Protein AF-A0A5S9MH99-F1 (afdb_monomer_lite)

InterPro domains:
  IPR008948 L-Aspartase-like [SSF48557] (4-66)
  IPR009049 Argininosuccinate lyase [PTHR43814] (2-69)
  IPR024083 Fumarase/histidase, N-terminal [G3DSA:1.10.275.10] (2-73)

Organism: Bacillus safensis (NCBI:txid561879)

Radius of gyration: 15.92 Å; chains: 1; bounding box: 35×24×39 Å

Sequence (73 aa):
MKKLWGGRFQKTPEKWVDEFGASIHFDKQLVKEDLTGSLAHASMLNKCGILGDEEAAAIKDGLNTLMKKSRGG

Structure (mmCIF, N/CA/C/O backbone):
data_AF-A0A5S9MH99-F1
#
_entry.id   AF-A0A5S9MH99-F1
#
loop_
_atom_site.group_PDB
_atom_site.id
_atom_site.type_symbol
_atom_site.label_atom_id
_atom_site.label_alt_id
_atom_site.label_comp_id
_atom_site.label_asym_id
_atom_site.label_entity_id
_atom_site.label_seq_id
_atom_site.pdbx_PDB_ins_code
_atom_site.Cartn_x
_atom_site.Cartn_y
_atom_site.Cartn_z
_atom_site.occupancy
_atom_site.B_iso_or_equiv
_atom_site.auth_seq_id
_atom_site.auth_comp_id
_atom_site.auth_asym_id
_atom_site.auth_atom_id
_atom_site.pdbx_PDB_model_num
ATOM 1 N N . MET A 1 1 ? 13.951 6.781 -7.039 1.00 55.06 1 MET A N 1
ATOM 2 C CA . MET A 1 1 ? 13.058 5.860 -6.299 1.00 55.06 1 MET A CA 1
ATOM 3 C C . MET A 1 1 ? 13.685 4.478 -6.276 1.00 55.06 1 MET A C 1
ATOM 5 O O . MET A 1 1 ? 14.218 4.060 -7.296 1.00 55.06 1 MET A O 1
ATOM 9 N N . LYS A 1 2 ? 13.669 3.799 -5.126 1.00 69.00 2 LYS A N 1
ATOM 10 C CA . LYS A 1 2 ? 14.162 2.420 -4.993 1.00 69.00 2 LYS A CA 1
ATOM 11 C C . LYS A 1 2 ? 13.058 1.460 -5.448 1.00 69.00 2 LYS A C 1
ATOM 13 O O . LYS A 1 2 ? 11.908 1.656 -5.066 1.00 69.00 2 LYS A O 1
ATOM 18 N N . LYS A 1 3 ? 13.386 0.456 -6.268 1.00 75.38 3 LYS A N 1
ATOM 19 C CA . LYS A 1 3 ? 12.412 -0.567 -6.682 1.00 75.38 3 LYS A CA 1
ATOM 20 C C . LYS A 1 3 ? 11.994 -1.404 -5.471 1.00 75.38 3 LYS A C 1
ATOM 22 O O . LYS A 1 3 ? 12.833 -1.747 -4.641 1.00 75.38 3 LYS A O 1
ATOM 27 N N . LEU A 1 4 ? 10.706 -1.741 -5.399 1.00 83.19 4 LEU A N 1
ATOM 28 C CA . LEU A 1 4 ? 10.146 -2.630 -4.370 1.00 83.19 4 LEU A CA 1
ATOM 29 C C . LEU A 1 4 ? 10.514 -4.109 -4.604 1.00 83.19 4 LEU A C 1
ATOM 31 O O . LEU A 1 4 ? 10.296 -4.952 -3.743 1.00 83.19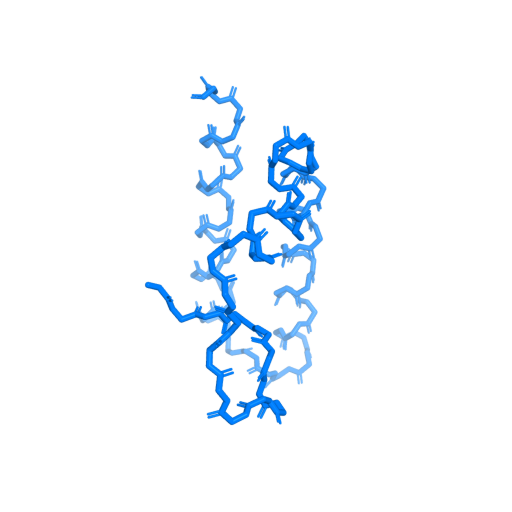 4 LEU A O 1
ATOM 35 N N . TRP A 1 5 ? 11.088 -4.420 -5.766 1.00 79.25 5 TRP A N 1
ATOM 36 C CA . TRP A 1 5 ? 11.447 -5.758 -6.224 1.00 79.25 5 TRP A CA 1
ATOM 37 C C . TRP A 1 5 ? 12.880 -5.769 -6.777 1.00 79.25 5 TRP A C 1
ATOM 39 O O . TRP A 1 5 ? 13.457 -4.723 -7.071 1.00 79.25 5 TRP A O 1
ATOM 49 N N . GLY A 1 6 ? 13.463 -6.962 -6.927 1.00 81.62 6 GLY A N 1
ATOM 50 C CA . GLY A 1 6 ? 14.775 -7.137 -7.562 1.00 81.62 6 GLY A CA 1
ATOM 51 C C . GLY A 1 6 ? 15.964 -7.348 -6.617 1.00 81.62 6 GLY A C 1
ATOM 52 O O . GLY A 1 6 ? 17.102 -7.286 -7.066 1.00 81.62 6 GLY A O 1
ATOM 53 N N . GLY A 1 7 ? 15.733 -7.671 -5.339 1.00 83.12 7 GLY A N 1
ATOM 54 C CA . GLY A 1 7 ? 16.802 -7.900 -4.350 1.00 83.12 7 GLY A CA 1
ATOM 55 C C . GLY A 1 7 ? 17.810 -9.015 -4.688 1.00 83.12 7 GLY A C 1
ATOM 56 O O . GLY A 1 7 ? 18.865 -9.084 -4.069 1.00 83.12 7 GLY A O 1
ATOM 57 N N . ARG A 1 8 ? 17.520 -9.872 -5.678 1.00 87.81 8 ARG A N 1
ATOM 58 C CA . ARG A 1 8 ? 18.432 -10.921 -6.173 1.00 87.81 8 ARG A CA 1
ATOM 59 C C . ARG A 1 8 ? 19.427 -10.420 -7.235 1.00 87.81 8 ARG A C 1
ATOM 61 O O . ARG A 1 8 ? 20.421 -11.095 -7.488 1.00 87.81 8 ARG A O 1
ATOM 68 N N . PHE A 1 9 ? 19.175 -9.279 -7.878 1.00 84.50 9 PHE A N 1
ATOM 69 C CA . PHE A 1 9 ? 20.022 -8.779 -8.962 1.00 84.50 9 PHE A CA 1
ATOM 70 C C . PHE A 1 9 ? 21.150 -7.902 -8.418 1.00 84.50 9 PHE A C 1
ATOM 72 O O . PHE A 1 9 ? 20.924 -6.997 -7.622 1.00 84.50 9 PHE A O 1
ATOM 79 N N . GLN A 1 10 ? 22.374 -8.155 -8.879 1.00 84.62 10 GLN A N 1
ATOM 80 C CA . GLN A 1 10 ? 23.558 -7.372 -8.499 1.00 84.62 10 GLN A CA 1
ATOM 81 C C . GLN A 1 10 ? 23.814 -6.176 -9.426 1.00 84.62 10 GLN A C 1
ATOM 83 O O . GLN A 1 10 ? 24.623 -5.309 -9.108 1.00 84.62 10 GLN A O 1
ATOM 88 N N . LYS A 1 11 ? 23.146 -6.136 -10.583 1.00 84.44 11 LYS A N 1
ATOM 89 C CA . LYS A 1 11 ? 23.266 -5.076 -11.587 1.00 84.44 11 LYS A CA 1
ATOM 90 C C . LYS A 1 11 ? 21.899 -4.471 -11.867 1.00 84.44 11 LYS A C 1
ATOM 92 O O . LYS A 1 11 ? 20.883 -5.162 -11.794 1.00 84.44 11 LYS A O 1
ATOM 97 N N . THR A 1 12 ? 21.894 -3.193 -12.218 1.00 82.56 12 THR A N 1
ATOM 98 C CA . THR A 1 12 ? 20.689 -2.503 -12.677 1.00 82.56 12 THR A CA 1
ATOM 99 C C . THR A 1 12 ? 20.334 -2.997 -14.084 1.00 82.56 12 THR A C 1
ATOM 101 O O . THR A 1 12 ? 21.236 -3.095 -14.918 1.00 82.56 12 THR A O 1
ATOM 104 N N . PRO A 1 13 ? 19.063 -3.334 -14.361 1.00 82.94 13 PRO A N 1
ATOM 105 C CA . PRO A 1 13 ? 18.626 -3.650 -15.716 1.00 82.94 13 PRO A CA 1
ATOM 106 C C . PRO A 1 13 ? 18.760 -2.431 -16.637 1.00 82.94 13 PRO A C 1
ATOM 108 O O . PRO A 1 13 ? 18.711 -1.285 -16.187 1.00 82.94 13 PRO A O 1
ATOM 111 N N . GLU A 1 14 ? 18.913 -2.694 -17.932 1.00 90.38 14 GLU A N 1
ATOM 112 C CA . GLU A 1 14 ? 18.895 -1.653 -18.958 1.00 90.38 14 GLU A CA 1
ATOM 113 C C . GLU A 1 14 ? 17.555 -0.906 -18.962 1.00 90.38 14 GLU A C 1
ATOM 115 O O . GLU A 1 14 ? 16.500 -1.488 -18.702 1.00 90.38 14 GLU A O 1
ATOM 120 N N . LYS A 1 15 ? 17.580 0.383 -19.319 1.00 89.50 15 LYS A N 1
ATOM 121 C CA . LYS A 1 15 ? 16.398 1.262 -19.265 1.00 89.50 15 LYS A CA 1
ATOM 122 C C . LYS A 1 15 ? 15.208 0.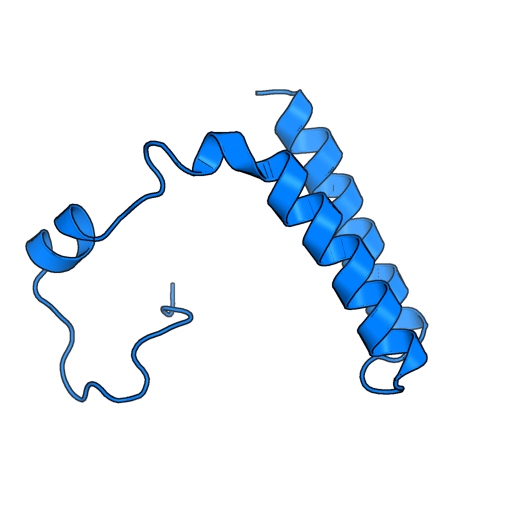726 -20.071 1.00 89.50 15 LYS A C 1
ATOM 124 O O . LYS A 1 15 ? 14.072 0.813 -19.619 1.00 89.50 15 LYS A O 1
ATOM 129 N N . TRP A 1 16 ? 15.470 0.136 -21.235 1.00 92.62 16 TRP A N 1
ATOM 130 C CA . TRP A 1 16 ? 14.419 -0.415 -22.093 1.00 92.62 16 TRP A CA 1
ATOM 131 C C . TRP A 1 16 ? 13.730 -1.639 -21.471 1.00 92.62 16 TRP A C 1
ATOM 133 O O . TRP A 1 16 ? 12.545 -1.853 -21.706 1.00 92.62 16 TRP A O 1
ATOM 143 N N . VAL A 1 17 ? 14.444 -2.430 -20.658 1.00 90.12 17 VAL A N 1
ATOM 144 C CA . VAL A 1 17 ? 13.874 -3.599 -19.966 1.00 90.12 17 VAL A CA 1
ATOM 145 C C . VAL A 1 17 ? 12.858 -3.136 -18.926 1.00 90.12 17 VAL A C 1
ATOM 147 O O . VAL A 1 17 ? 11.793 -3.733 -18.791 1.00 90.12 17 VAL A O 1
ATOM 150 N N . ASP A 1 18 ? 13.166 -2.045 -18.225 1.00 88.62 18 ASP A N 1
ATOM 151 C CA . ASP A 1 18 ? 12.245 -1.430 -17.271 1.00 88.62 18 ASP A CA 1
ATOM 152 C C . ASP A 1 18 ? 11.011 -0.841 -17.954 1.00 88.62 18 ASP A C 1
ATOM 154 O O . ASP A 1 18 ? 9.901 -1.023 -17.462 1.00 88.62 18 ASP A O 1
ATOM 158 N N . GLU A 1 19 ? 11.193 -0.164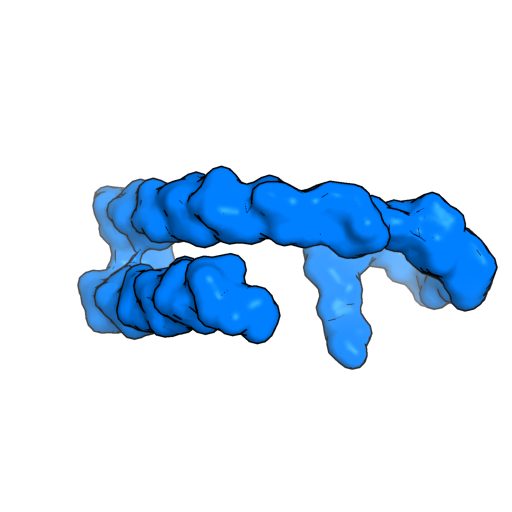 -19.091 1.00 90.62 19 GLU A N 1
ATOM 159 C CA . GLU A 1 19 ? 10.084 0.375 -19.885 1.00 90.62 19 GLU A CA 1
ATOM 160 C C . GLU A 1 19 ? 9.181 -0.744 -20.416 1.00 90.62 19 GLU A C 1
ATOM 162 O O . GLU A 1 19 ? 7.960 -0.641 -20.322 1.00 90.62 19 GLU A O 1
ATOM 167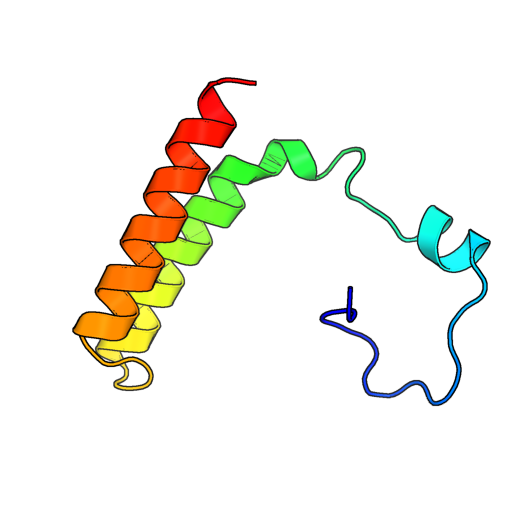 N N . PHE A 1 20 ? 9.772 -1.838 -20.901 1.00 92.19 20 PHE A N 1
ATOM 168 C CA . PHE A 1 20 ? 9.036 -3.007 -21.377 1.00 92.19 20 PHE A CA 1
ATOM 169 C C . PHE A 1 20 ? 8.248 -3.705 -20.255 1.00 92.19 20 PHE A C 1
ATOM 171 O O . PHE A 1 20 ? 7.118 -4.136 -20.471 1.00 92.19 20 PHE A O 1
ATOM 178 N N . GLY A 1 21 ? 8.822 -3.811 -19.052 1.00 90.81 21 GLY A N 1
ATOM 179 C CA . GLY A 1 21 ? 8.181 -4.459 -17.903 1.00 90.81 21 GLY A CA 1
ATOM 180 C C . GLY A 1 21 ? 7.163 -3.594 -17.150 1.00 90.81 21 GLY A C 1
ATOM 181 O O . GLY A 1 21 ? 6.484 -4.098 -16.256 1.00 90.81 21 GLY A O 1
ATOM 182 N N . ALA A 1 22 ? 7.056 -2.299 -17.456 1.00 92.00 22 ALA A N 1
ATOM 183 C CA . ALA A 1 22 ? 6.190 -1.382 -16.724 1.00 92.00 22 ALA A CA 1
ATOM 184 C C . ALA A 1 22 ? 4.711 -1.556 -17.102 1.00 92.00 22 ALA A C 1
ATOM 186 O O . ALA A 1 22 ? 4.293 -1.210 -18.203 1.00 92.00 22 ALA A O 1
ATOM 187 N N . SER A 1 23 ? 3.878 -1.983 -16.154 1.00 95.12 23 SER A N 1
ATOM 188 C CA . SER A 1 23 ? 2.428 -2.159 -16.342 1.00 95.12 23 SER A CA 1
ATOM 189 C C . SER A 1 23 ? 1.582 -0.915 -16.034 1.00 95.12 23 SER A C 1
ATOM 191 O O . SER A 1 23 ? 0.393 -0.885 -16.355 1.00 95.12 23 SER A O 1
ATOM 193 N N . ILE A 1 24 ? 2.199 0.155 -15.510 1.00 93.25 24 ILE A N 1
ATOM 194 C CA . ILE A 1 24 ? 1.506 1.368 -15.026 1.00 93.25 24 ILE A CA 1
ATOM 195 C C . ILE A 1 24 ? 0.585 2.037 -16.053 1.00 93.25 24 ILE A C 1
ATOM 197 O O . ILE A 1 24 ? -0.379 2.724 -15.712 1.00 93.25 24 ILE A O 1
ATOM 201 N N . HIS A 1 25 ? 0.872 1.851 -17.340 1.00 93.56 25 HIS A N 1
ATOM 202 C CA . HIS A 1 25 ? 0.092 2.434 -18.423 1.00 93.56 25 HIS A CA 1
ATOM 203 C C . HIS A 1 25 ? -1.335 1.865 -18.505 1.00 93.56 25 HIS A C 1
ATOM 205 O O . HIS A 1 25 ? -2.232 2.593 -18.939 1.00 93.56 25 HIS A O 1
ATOM 211 N N . PHE A 1 26 ? -1.562 0.635 -18.027 1.00 93.69 26 PHE A N 1
ATOM 212 C CA . PHE A 1 26 ? -2.886 0.007 -17.969 1.00 93.69 26 PHE A CA 1
ATOM 213 C C . PHE A 1 26 ? -3.343 -0.352 -16.550 1.00 93.69 26 PHE A C 1
ATOM 215 O O . PHE A 1 26 ? -4.519 -0.160 -16.243 1.00 93.69 26 PHE A O 1
ATOM 222 N N . ASP A 1 27 ? -2.454 -0.815 -15.665 1.00 96.25 27 ASP A N 1
ATOM 223 C CA . ASP A 1 27 ? -2.853 -1.294 -14.332 1.00 96.25 27 ASP A CA 1
ATOM 224 C C . ASP A 1 27 ? -3.334 -0.176 -13.393 1.00 96.25 27 ASP A C 1
ATOM 226 O O . ASP A 1 27 ? -4.069 -0.452 -12.450 1.00 96.25 27 ASP A O 1
ATOM 230 N N . LYS A 1 28 ? -3.034 1.096 -13.697 1.00 93.75 28 LYS A N 1
ATOM 231 C CA . LYS A 1 28 ? -3.522 2.267 -12.950 1.00 93.75 28 LYS A CA 1
ATOM 232 C C . LYS A 1 28 ? -5.047 2.315 -12.820 1.00 93.75 28 LYS A C 1
ATOM 234 O O . LYS A 1 28 ? -5.565 2.978 -11.925 1.00 93.75 28 LYS A O 1
ATOM 239 N N . GLN A 1 29 ? -5.773 1.632 -13.707 1.00 94.12 29 GLN A N 1
ATOM 240 C CA . GLN A 1 29 ? -7.227 1.489 -13.614 1.00 94.12 29 GLN A CA 1
ATOM 241 C C . GLN A 1 29 ? -7.660 0.721 -12.355 1.00 94.12 29 GLN A C 1
ATOM 243 O O . GLN A 1 29 ? -8.753 0.966 -11.856 1.00 94.12 29 GLN A O 1
ATOM 248 N N . LEU A 1 30 ? -6.781 -0.132 -11.815 1.00 96.38 30 LEU A N 1
ATOM 249 C CA . LEU A 1 30 ? -6.993 -0.964 -10.628 1.00 96.38 30 LEU A CA 1
ATOM 250 C C . LEU A 1 30 ? -6.677 -0.243 -9.306 1.00 96.38 30 LEU A C 1
ATOM 252 O O . LEU A 1 30 ? -6.614 -0.868 -8.248 1.00 96.38 30 LEU A O 1
ATOM 256 N N . VAL A 1 31 ? -6.445 1.075 -9.334 1.00 96.12 31 VAL A N 1
ATOM 257 C CA . VAL A 1 31 ? -6.059 1.847 -8.139 1.00 96.12 31 VAL A CA 1
ATOM 258 C C . VAL A 1 31 ? -7.078 1.725 -7.000 1.00 96.12 31 VAL A C 1
ATOM 260 O O . VAL A 1 31 ? -6.707 1.742 -5.829 1.00 96.12 31 VAL A O 1
ATOM 263 N N . LYS A 1 32 ? -8.371 1.579 -7.309 1.00 96.31 32 LYS A N 1
ATOM 264 C CA . LYS A 1 32 ? -9.419 1.464 -6.283 1.00 96.31 32 LYS A CA 1
ATOM 265 C C . LYS A 1 32 ? -9.359 0.106 -5.591 1.00 96.31 32 LYS A C 1
ATOM 267 O O . LYS A 1 32 ? -9.516 0.028 -4.372 1.00 96.31 32 LYS A O 1
ATOM 272 N N . GLU A 1 33 ? -9.124 -0.943 -6.363 1.00 97.62 33 GLU A N 1
ATOM 273 C CA . GLU A 1 33 ? -8.981 -2.319 -5.914 1.00 97.62 33 GLU A CA 1
ATOM 274 C C . GLU A 1 33 ? -7.722 -2.460 -5.050 1.00 97.62 33 GLU A C 1
ATOM 276 O O . GLU A 1 33 ? -7.811 -2.981 -3.938 1.00 97.62 33 GLU A O 1
ATOM 281 N N . ASP A 1 34 ? -6.591 -1.900 -5.493 1.00 97.75 34 ASP A N 1
ATOM 282 C CA . ASP A 1 34 ? -5.325 -1.901 -4.747 1.00 97.75 34 ASP A CA 1
ATOM 283 C C . ASP A 1 34 ? -5.439 -1.160 -3.404 1.00 97.75 34 ASP A C 1
ATOM 285 O O . ASP A 1 34 ? -5.049 -1.679 -2.354 1.00 97.75 34 ASP A O 1
ATOM 289 N N . LEU A 1 35 ? -6.072 0.019 -3.392 1.00 97.81 35 LEU A N 1
ATOM 290 C CA . LEU A 1 35 ? -6.309 0.772 -2.156 1.00 97.81 35 LEU A CA 1
ATOM 291 C C . LEU A 1 35 ? -7.271 0.046 -1.206 1.00 97.81 35 LEU A C 1
ATOM 293 O O . LEU A 1 35 ? -7.062 0.051 0.009 1.00 97.81 35 LEU A O 1
ATOM 297 N N . THR A 1 36 ? -8.308 -0.603 -1.738 1.00 98.19 36 THR A N 1
ATOM 298 C CA . THR A 1 36 ? -9.249 -1.398 -0.934 1.00 98.19 36 THR A CA 1
ATOM 299 C C . THR A 1 36 ? -8.553 -2.605 -0.309 1.00 98.19 36 THR A C 1
ATOM 301 O O . THR A 1 36 ? -8.683 -2.839 0.895 1.00 98.19 36 THR A O 1
ATOM 304 N N . GLY A 1 37 ? -7.760 -3.333 -1.099 1.00 98.44 37 GLY A N 1
ATOM 305 C CA . GLY A 1 37 ? -6.949 -4.447 -0.618 1.00 98.44 37 GLY A CA 1
ATOM 306 C C . GLY A 1 37 ? -5.938 -4.002 0.438 1.00 98.44 37 GLY A C 1
ATOM 307 O O . GLY A 1 37 ? -5.815 -4.637 1.485 1.00 98.44 37 GLY A O 1
ATOM 308 N N . SER A 1 38 ? -5.293 -2.855 0.228 1.00 98.50 38 SER A N 1
ATOM 309 C CA . SER A 1 38 ? -4.335 -2.275 1.173 1.00 98.50 38 SER A CA 1
ATOM 310 C C . SER A 1 38 ? -4.974 -1.894 2.513 1.00 98.50 38 SER A C 1
ATOM 312 O O . SER A 1 38 ? -4.392 -2.162 3.563 1.00 98.50 38 SER A O 1
ATOM 314 N N . LEU A 1 39 ? -6.192 -1.336 2.517 1.00 98.62 39 LEU A N 1
ATOM 315 C CA . LEU A 1 39 ? -6.935 -1.034 3.752 1.00 98.62 39 LEU A CA 1
ATOM 316 C C . LEU A 1 39 ? -7.268 -2.304 4.550 1.00 98.62 39 LEU A C 1
ATOM 318 O O . LEU A 1 39 ? -7.121 -2.334 5.780 1.00 98.62 39 LEU A O 1
ATOM 322 N N . ALA A 1 40 ? -7.701 -3.359 3.855 1.00 98.50 40 ALA A N 1
ATOM 323 C CA . ALA A 1 40 ? -7.965 -4.657 4.467 1.00 98.50 40 ALA A CA 1
ATOM 324 C C . ALA A 1 40 ? -6.675 -5.274 5.029 1.00 98.50 40 ALA A C 1
ATOM 326 O O . ALA A 1 40 ? -6.662 -5.748 6.166 1.00 98.50 40 ALA A O 1
ATOM 327 N N . HIS A 1 41 ? -5.578 -5.195 4.273 1.00 98.62 41 HIS A N 1
ATOM 328 C CA . HIS A 1 41 ? -4.278 -5.709 4.684 1.00 98.62 41 HIS A CA 1
ATOM 329 C C . HIS A 1 41 ? -3.739 -4.975 5.919 1.00 98.62 41 HIS A C 1
ATOM 331 O O . HIS A 1 41 ? -3.401 -5.629 6.900 1.00 98.62 41 HIS A O 1
ATOM 337 N N . ALA A 1 42 ? -3.754 -3.639 5.942 1.00 98.50 42 ALA A N 1
ATOM 338 C CA . ALA A 1 42 ? -3.345 -2.856 7.113 1.00 98.50 42 ALA A CA 1
ATOM 339 C C . ALA A 1 42 ? -4.182 -3.196 8.359 1.00 98.50 42 ALA A C 1
ATOM 341 O O . ALA A 1 42 ? -3.661 -3.293 9.469 1.00 98.50 42 ALA A O 1
ATOM 342 N N . SER A 1 43 ? -5.486 -3.428 8.179 1.00 98.38 43 SER A N 1
ATOM 343 C CA . SER A 1 43 ? -6.372 -3.858 9.267 1.00 98.38 43 SER A CA 1
ATOM 344 C C . SER A 1 43 ? -6.042 -5.266 9.770 1.00 98.38 43 SER A C 1
ATOM 346 O O . SER A 1 43 ? -6.095 -5.508 10.972 1.00 98.38 43 SER A O 1
ATOM 348 N N . MET A 1 44 ? -5.693 -6.190 8.872 1.00 98.69 44 MET A N 1
ATOM 349 C CA . MET A 1 44 ? -5.249 -7.536 9.237 1.00 98.69 44 MET A CA 1
ATOM 350 C C . MET A 1 44 ? -3.906 -7.499 9.980 1.00 98.69 44 MET A C 1
ATOM 352 O O . MET A 1 44 ? -3.800 -8.103 11.043 1.00 98.69 44 MET A O 1
ATOM 356 N N . LEU A 1 45 ? -2.923 -6.737 9.491 1.00 98.75 45 LEU A N 1
ATOM 357 C CA . LEU A 1 45 ? -1.601 -6.622 10.119 1.00 98.75 45 LEU A CA 1
ATOM 358 C C . LEU A 1 45 ? -1.682 -6.094 11.557 1.00 98.75 45 LEU A C 1
ATOM 360 O O . LEU A 1 45 ? -0.977 -6.594 12.431 1.00 98.75 45 LEU A O 1
ATOM 364 N N . ASN A 1 46 ? -2.577 -5.138 11.816 1.00 98.56 46 ASN A N 1
ATOM 365 C CA . ASN A 1 46 ? -2.860 -4.664 13.170 1.00 98.56 46 ASN A CA 1
ATOM 366 C C . ASN A 1 46 ? -3.461 -5.759 14.060 1.00 98.56 46 ASN A C 1
ATOM 368 O O . ASN A 1 46 ? -2.967 -5.996 15.157 1.00 98.56 46 ASN A O 1
ATOM 372 N N . LYS A 1 47 ? -4.457 -6.505 13.563 1.00 98.38 47 LYS A N 1
ATOM 373 C CA . LYS A 1 47 ? -5.029 -7.647 14.300 1.00 98.38 47 LYS A CA 1
ATOM 374 C C . LYS A 1 47 ? -3.997 -8.733 14.611 1.00 98.38 47 LYS A C 1
ATOM 376 O O . LYS A 1 47 ? -4.118 -9.409 15.626 1.00 98.38 47 LYS A O 1
ATOM 381 N N . CYS A 1 48 ? -2.999 -8.907 13.748 1.00 98.56 48 CYS A N 1
ATOM 382 C CA . CYS A 1 48 ? -1.886 -9.829 13.964 1.00 98.56 48 CYS A CA 1
ATOM 383 C C . CYS A 1 48 ? -0.790 -9.273 14.890 1.00 98.56 48 CYS A C 1
ATOM 385 O O . CYS A 1 48 ? 0.179 -9.981 15.148 1.00 98.56 48 CYS A O 1
ATOM 387 N N . GLY A 1 49 ? -0.905 -8.029 15.366 1.00 97.88 49 GLY A N 1
ATOM 388 C CA . GLY A 1 49 ? 0.102 -7.382 16.210 1.00 97.88 49 GLY A CA 1
ATOM 389 C C . GLY A 1 49 ? 1.390 -6.996 15.475 1.00 97.88 49 GLY A C 1
ATOM 390 O O . GLY A 1 49 ? 2.394 -6.718 16.121 1.00 97.88 49 GLY A O 1
ATOM 391 N N . ILE A 1 50 ? 1.383 -6.990 14.137 1.00 98.56 50 ILE A N 1
ATOM 392 C CA . ILE A 1 50 ? 2.527 -6.554 13.317 1.00 98.56 50 ILE A CA 1
ATOM 393 C C . ILE A 1 50 ? 2.586 -5.022 13.246 1.00 98.56 50 ILE A C 1
ATOM 395 O O . ILE A 1 50 ? 3.671 -4.458 13.159 1.00 98.56 50 ILE A O 1
ATOM 399 N N . LEU A 1 51 ? 1.425 -4.362 13.283 1.00 98.38 51 LEU A N 1
ATOM 400 C CA . LEU A 1 51 ? 1.299 -2.906 13.363 1.00 98.38 51 LEU A CA 1
ATOM 401 C C . LEU A 1 51 ? 0.602 -2.512 14.663 1.00 98.38 51 LEU A C 1
ATOM 403 O O . LEU A 1 51 ? -0.444 -3.079 14.993 1.00 98.38 51 LEU A O 1
ATOM 407 N N . GLY A 1 52 ? 1.122 -1.495 15.347 1.00 98.44 52 GLY A N 1
ATOM 408 C CA . GLY A 1 52 ? 0.416 -0.847 16.449 1.00 98.44 52 GLY A CA 1
ATOM 409 C C . GLY A 1 52 ? -0.854 -0.129 15.980 1.00 98.44 52 GLY A C 1
ATOM 410 O O . GLY A 1 52 ? -1.052 0.113 14.786 1.00 98.44 52 GLY A O 1
ATOM 411 N N . ASP A 1 53 ? -1.730 0.227 16.920 1.00 98.19 53 ASP A N 1
ATOM 412 C CA . ASP A 1 53 ? -3.006 0.889 16.607 1.00 98.19 53 ASP A CA 1
ATOM 413 C C . ASP A 1 53 ? -2.805 2.252 15.938 1.00 98.19 53 ASP A C 1
ATOM 415 O O . ASP A 1 53 ? -3.463 2.557 14.941 1.00 98.19 53 ASP A O 1
ATOM 419 N N . GLU A 1 54 ? -1.850 3.041 16.434 1.00 98.19 54 GLU A N 1
ATOM 420 C CA . GLU 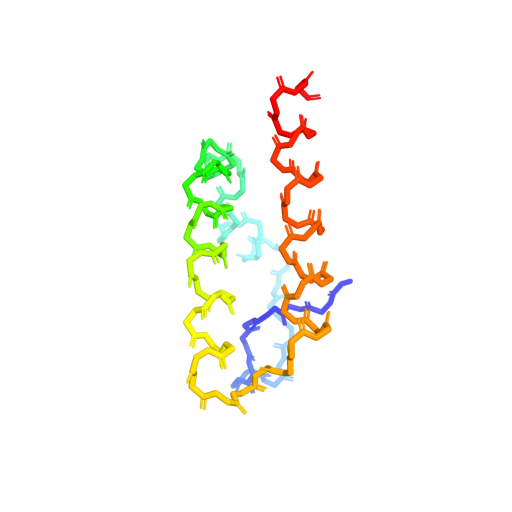A 1 54 ? -1.518 4.354 15.873 1.00 98.19 54 GLU A CA 1
ATOM 421 C C . GLU A 1 54 ? -0.923 4.241 14.463 1.00 98.19 54 GLU A C 1
ATOM 423 O O . GLU A 1 54 ? -1.322 4.973 13.556 1.00 98.19 54 GLU A O 1
ATOM 428 N N . GLU A 1 55 ? -0.024 3.278 14.240 1.00 98.19 55 GLU A N 1
ATOM 429 C CA . GLU A 1 55 ? 0.585 3.029 12.928 1.00 98.19 55 GLU A CA 1
ATOM 430 C C . GLU A 1 55 ? -0.468 2.590 11.908 1.00 98.19 55 GLU A C 1
ATOM 432 O O . GLU A 1 55 ? -0.534 3.103 10.787 1.00 98.19 55 GLU A O 1
ATOM 437 N N . ALA A 1 56 ? -1.339 1.662 12.307 1.00 98.38 56 ALA A N 1
ATOM 438 C CA . ALA A 1 56 ? -2.411 1.173 11.460 1.00 98.38 56 ALA A CA 1
ATOM 439 C C . ALA A 1 56 ? -3.437 2.268 11.144 1.00 98.38 56 ALA A C 1
ATOM 441 O O . ALA A 1 56 ? -3.938 2.316 10.019 1.00 98.38 56 ALA A O 1
ATOM 442 N N . ALA A 1 57 ? -3.752 3.144 12.103 1.00 98.38 57 ALA A N 1
ATOM 443 C CA . ALA A 1 57 ? -4.613 4.301 11.878 1.00 98.38 57 ALA A CA 1
ATOM 444 C C . ALA A 1 57 ? -3.982 5.275 10.871 1.00 98.38 57 ALA A C 1
ATOM 446 O O . ALA A 1 57 ? -4.606 5.591 9.857 1.00 98.38 57 ALA A O 1
ATOM 447 N N . ALA A 1 58 ? -2.715 5.649 11.073 1.00 98.69 58 ALA A N 1
ATOM 448 C CA . ALA A 1 58 ? -1.996 6.558 10.183 1.00 98.69 58 ALA A CA 1
ATOM 449 C C . ALA A 1 58 ? -1.928 6.035 8.735 1.00 98.69 58 ALA A C 1
ATOM 451 O O . ALA A 1 58 ? -2.167 6.782 7.781 1.00 98.69 58 ALA A O 1
ATOM 452 N N . ILE A 1 59 ? -1.664 4.735 8.551 1.00 98.50 59 ILE A N 1
ATOM 453 C CA . ILE A 1 59 ? -1.650 4.104 7.223 1.00 98.50 59 ILE A CA 1
ATOM 454 C C . ILE A 1 59 ? -3.041 4.155 6.580 1.00 98.50 59 ILE A C 1
ATOM 456 O O . ILE A 1 59 ? -3.164 4.549 5.417 1.00 98.50 59 ILE A O 1
ATOM 460 N N . LYS A 1 60 ? -4.100 3.790 7.315 1.00 98.50 60 LYS A N 1
ATOM 461 C CA . LYS A 1 60 ? -5.478 3.813 6.791 1.00 98.50 60 LYS A CA 1
ATOM 462 C C . LYS A 1 60 ? -5.907 5.223 6.389 1.00 98.50 60 LYS A C 1
ATOM 464 O O . LYS A 1 60 ? -6.532 5.387 5.341 1.00 98.50 60 LYS A O 1
ATOM 469 N N . ASP A 1 61 ? -5.539 6.240 7.160 1.00 98.50 61 ASP A N 1
ATOM 470 C CA . ASP A 1 61 ? -5.843 7.638 6.842 1.00 98.50 61 ASP A CA 1
ATOM 471 C C . ASP A 1 61 ? -5.122 8.112 5.575 1.00 98.50 61 ASP A C 1
ATOM 473 O O . ASP A 1 61 ? -5.724 8.761 4.706 1.00 98.50 61 ASP A O 1
ATO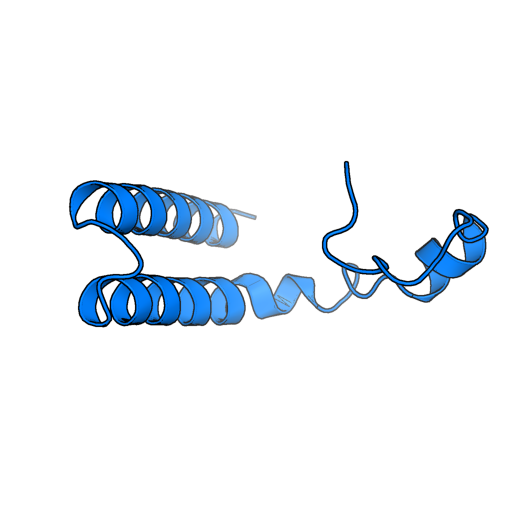M 477 N N . GLY A 1 62 ? -3.858 7.715 5.409 1.00 98.38 62 GLY A N 1
ATOM 478 C CA . GLY A 1 62 ? -3.107 7.927 4.174 1.00 98.38 62 GLY A CA 1
ATOM 479 C C . GLY A 1 62 ? -3.787 7.275 2.965 1.00 98.38 62 GLY A C 1
ATOM 480 O O . GLY A 1 62 ? -4.038 7.941 1.957 1.00 98.38 62 GLY A O 1
ATOM 481 N N . LEU A 1 63 ? -4.168 6.001 3.081 1.00 98.25 63 LEU A N 1
ATOM 482 C CA . LEU A 1 63 ? -4.859 5.255 2.022 1.00 98.25 63 LEU A CA 1
ATOM 483 C C . LEU A 1 63 ? -6.222 5.871 1.670 1.00 98.25 63 LEU A C 1
ATOM 485 O O . LEU A 1 63 ? -6.551 6.012 0.493 1.00 98.25 63 LEU A O 1
ATOM 489 N N . ASN A 1 64 ? -6.994 6.323 2.661 1.00 97.81 64 ASN A N 1
ATOM 490 C CA . ASN A 1 64 ? -8.257 7.032 2.436 1.00 97.81 64 ASN A CA 1
ATOM 491 C C . ASN A 1 64 ? -8.052 8.374 1.719 1.00 97.81 64 ASN A C 1
ATOM 493 O O . ASN A 1 64 ? -8.859 8.767 0.872 1.00 97.81 64 ASN A O 1
ATOM 497 N N . THR A 1 65 ? -6.960 9.076 2.020 1.00 97.69 65 THR A N 1
ATOM 498 C CA . THR A 1 65 ? -6.582 10.306 1.313 1.00 97.69 65 THR A CA 1
ATOM 499 C C . THR A 1 65 ? -6.245 10.018 -0.150 1.00 97.69 65 THR A C 1
ATOM 501 O O . THR A 1 65 ? -6.714 10.730 -1.040 1.00 97.69 65 THR A O 1
ATOM 504 N N . LEU A 1 66 ? -5.494 8.947 -0.424 1.00 96.75 66 LEU A N 1
ATOM 505 C CA . LEU A 1 66 ? -5.195 8.505 -1.789 1.00 96.75 66 LEU A CA 1
ATOM 506 C C . LEU A 1 66 ? -6.458 8.062 -2.538 1.00 96.75 66 LEU A C 1
ATOM 508 O O . LEU A 1 66 ? -6.645 8.444 -3.691 1.00 96.75 66 LEU A O 1
ATOM 512 N N . MET A 1 67 ? -7.378 7.359 -1.872 1.00 96.62 67 MET A N 1
ATOM 513 C CA . MET A 1 67 ? -8.672 6.968 -2.441 1.00 96.62 67 MET A CA 1
ATOM 514 C C . MET A 1 67 ? -9.477 8.191 -2.887 1.00 96.62 67 MET A C 1
ATOM 516 O O . MET A 1 67 ? -10.015 8.199 -3.993 1.00 96.62 67 MET A O 1
ATOM 520 N N . LYS A 1 68 ? -9.519 9.255 -2.075 1.00 95.62 68 LYS A N 1
ATOM 521 C CA . LYS A 1 68 ? -10.170 10.520 -2.454 1.00 95.62 68 LYS A CA 1
ATOM 522 C C . LYS A 1 68 ? -9.505 11.155 -3.678 1.00 95.62 68 LYS A C 1
ATOM 524 O O . LYS A 1 68 ? -10.215 11.547 -4.598 1.00 95.62 68 LYS A O 1
ATOM 529 N N . LYS A 1 69 ? -8.168 11.199 -3.722 1.00 94.50 69 LYS A N 1
ATOM 530 C CA . LYS A 1 69 ? -7.416 11.737 -4.871 1.00 94.50 69 LYS A CA 1
ATOM 531 C C . LYS A 1 69 ? -7.660 10.936 -6.152 1.00 94.50 69 LYS A C 1
ATOM 533 O O . LYS A 1 69 ? -7.910 11.534 -7.187 1.00 94.50 69 LYS A O 1
ATOM 538 N N . SER A 1 70 ? -7.700 9.605 -6.069 1.00 90.38 70 SER A N 1
ATOM 539 C CA . SER A 1 70 ? -7.943 8.730 -7.230 1.00 90.38 70 SER A CA 1
ATOM 540 C C . SER A 1 70 ? -9.305 8.948 -7.904 1.00 90.38 70 SER A C 1
ATOM 542 O O . SER A 1 70 ? -9.485 8.616 -9.071 1.00 90.38 70 SER A O 1
ATOM 544 N N . ARG A 1 71 ? -10.284 9.505 -7.176 1.00 81.31 71 ARG A N 1
ATOM 545 C CA . ARG A 1 71 ? -11.616 9.837 -7.704 1.00 81.31 71 ARG A CA 1
ATOM 546 C C . ARG A 1 71 ? -11.655 11.192 -8.418 1.00 81.31 71 ARG A C 1
ATOM 548 O O . ARG A 1 71 ? -12.622 11.445 -9.124 1.00 81.31 71 ARG A O 1
ATOM 555 N N . GLY A 1 72 ? -10.651 12.045 -8.205 1.00 72.31 72 GLY A N 1
ATOM 556 C CA . GLY A 1 72 ? -10.583 13.407 -8.742 1.00 72.31 72 GLY A CA 1
ATOM 557 C C . GLY A 1 72 ? -9.970 13.533 -10.139 1.00 72.31 72 GLY A C 1
ATOM 558 O O . GLY A 1 72 ? -10.126 14.591 -10.741 1.00 72.31 72 GLY A O 1
ATOM 559 N N . GLY A 1 73 ? -9.346 12.469 -10.659 1.00 52.28 73 GLY A N 1
ATOM 560 C CA . GLY A 1 73 ? -8.526 12.523 -11.876 1.00 52.28 73 GLY A CA 1
ATOM 561 C C . GLY A 1 73 ? -7.085 12.893 -11.566 1.00 52.28 73 GLY A C 1
ATOM 562 O O . GLY A 1 73 ? -6.863 14.007 -11.047 1.00 52.28 73 GLY A O 1
#

Secondary structure (DSSP, 8-state):
---SS-TT-SSPPPHHHHHHH--HHHHGGGHHHHHHHHHHHHHHHHHTTSS-HHHHHHHHHHHHHHHHHHT--

pLDDT: mean 92.1, std 9.47, range [52.28, 98.75]

Foldseek 3Di:
DDDPDDPVDPDDDDPVVCVVPDPCVPCLVCLLVVLVVQLVVLVVCCVVVVDPPVRSVVSNVVSVVVNVVSVVD